Protein AF-A0A2G4H396-F1 (afdb_monomer_lite)

Foldseek 3Di:
DAFPPGDDPDPVVQVVDPDKDWDDDPGDIDIDDDPVVVVVDDDHPDDDDQKDKDKPPDFDDPPDPPPVVVLVVLCVVVVWDWDWDDDPGIIITITHPVCVVVSVVSVVVVVVVVVVVVVVVVVPDDPDPPDD

pLDDT: mean 86.28, std 11.28, range [53.72, 98.25]

Sequence (132 aa):
GYGRGSAPPSPEALLAEGFGARIDDPLETTFVLRSSLADTLPPADTRQDHLRVILLVAELPTDLTGFASTISGALAERGVPIVLVGTASRDHLLVPDSAWPEALAVLRGLRDASRRILEATAADQPLDADPL

Secondary structure (DSSP, 8-state):
-EETT-PPP--HHHHH-SSEEEEE-SSEEEEEE-HHHHTTSPPPSS----EEEEEE-SPPPTT--SHHHHHHHHHHTTT---EEEE-SS-EEEEEEGGGHHHHHHHHHHHHHHHHHHHHHHHHTS-S-----

Radius of gyration: 20.0 Å; chains: 1; bounding box: 34×38×68 Å

Structure (mmCIF, N/CA/C/O backbone):
data_AF-A0A2G4H396-F1
#
_entry.id   AF-A0A2G4H396-F1
#
loop_
_atom_site.group_PDB
_atom_site.id
_atom_site.type_symbol
_atom_site.label_atom_id
_atom_site.label_alt_id
_atom_site.label_comp_id
_atom_site.label_asym_id
_atom_site.label_entity_id
_atom_site.label_seq_id
_atom_site.pdbx_PDB_ins_code
_atom_site.Cartn_x
_atom_site.Cartn_y
_atom_site.Cartn_z
_atom_site.occupancy
_atom_site.B_iso_or_equiv
_atom_site.auth_seq_id
_atom_site.auth_comp_id
_atom_site.auth_asym_id
_atom_site.auth_atom_id
_atom_site.pdbx_PDB_model_num
ATOM 1 N N . GLY A 1 1 ? 6.062 -6.376 -9.596 1.00 69.00 1 GLY A N 1
ATOM 2 C CA . GLY A 1 1 ? 7.363 -5.770 -9.877 1.00 69.00 1 GLY A CA 1
ATOM 3 C C . GLY A 1 1 ? 7.984 -6.394 -11.102 1.00 69.00 1 GLY A C 1
ATOM 4 O O . GLY A 1 1 ? 7.284 -6.972 -11.931 1.00 69.00 1 GLY A O 1
ATOM 5 N N . TYR A 1 2 ? 9.296 -6.226 -11.210 1.00 78.81 2 TYR A N 1
ATOM 6 C CA . TYR A 1 2 ? 10.163 -6.853 -12.201 1.00 78.81 2 TYR A CA 1
ATOM 7 C C . TYR A 1 2 ? 11.123 -7.790 -11.473 1.00 78.81 2 TYR A C 1
ATOM 9 O O . TYR A 1 2 ? 11.707 -7.400 -10.458 1.00 78.81 2 TYR A O 1
ATOM 17 N N . GLY A 1 3 ? 11.332 -8.992 -11.996 1.00 72.25 3 GLY A N 1
ATOM 18 C CA . GLY A 1 3 ? 12.289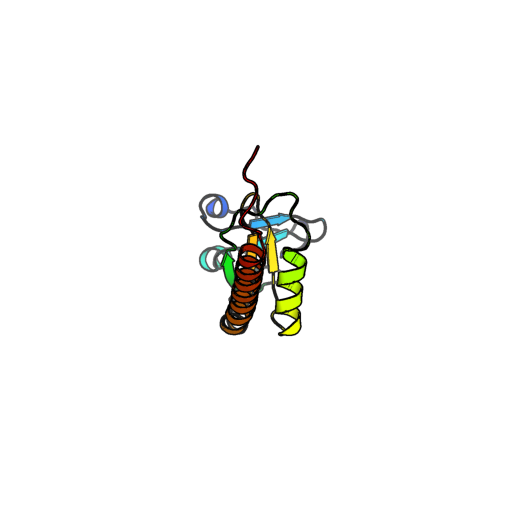 -9.940 -11.445 1.00 72.25 3 GLY A CA 1
ATOM 19 C C . GLY A 1 3 ? 13.712 -9.377 -11.402 1.00 72.25 3 GLY A C 1
ATOM 20 O O . GLY A 1 3 ? 14.098 -8.490 -12.177 1.00 72.25 3 GLY A O 1
ATOM 21 N N . ARG A 1 4 ? 14.531 -9.912 -10.494 1.00 77.31 4 ARG A N 1
ATOM 22 C CA . ARG A 1 4 ? 15.924 -9.487 -10.309 1.00 77.31 4 ARG A CA 1
ATOM 23 C C . ARG A 1 4 ? 16.700 -9.391 -11.632 1.00 77.31 4 ARG A C 1
ATOM 25 O O . ARG A 1 4 ? 16.741 -10.333 -12.417 1.00 77.31 4 ARG A O 1
ATOM 32 N N . GLY A 1 5 ? 17.369 -8.255 -11.844 1.00 71.38 5 GLY A N 1
ATOM 33 C CA . GLY A 1 5 ? 18.230 -8.015 -13.012 1.00 71.38 5 GLY A CA 1
ATOM 34 C C . GLY A 1 5 ? 17.488 -7.720 -14.321 1.00 71.38 5 GLY A C 1
ATOM 35 O O . GLY A 1 5 ? 18.142 -7.466 -15.327 1.00 71.38 5 GLY A O 1
ATOM 36 N N . SER A 1 6 ? 16.153 -7.721 -14.305 1.00 75.06 6 SER A N 1
ATOM 37 C CA . SER A 1 6 ? 15.304 -7.412 -15.466 1.00 75.06 6 SER A CA 1
ATOM 38 C C . SER A 1 6 ? 14.573 -6.070 -15.351 1.00 75.06 6 SER A C 1
ATOM 40 O O . SER A 1 6 ? 13.869 -5.667 -16.275 1.00 75.06 6 SER A O 1
ATOM 42 N N . ALA A 1 7 ? 14.747 -5.366 -14.228 1.00 73.56 7 ALA A N 1
ATOM 43 C CA . ALA A 1 7 ? 14.102 -4.084 -13.999 1.00 73.56 7 ALA A CA 1
ATOM 44 C C . ALA A 1 7 ? 14.534 -3.056 -15.058 1.00 73.56 7 ALA A C 1
ATOM 46 O O . ALA A 1 7 ? 15.731 -2.958 -15.362 1.00 73.56 7 ALA A O 1
ATOM 47 N N . PRO A 1 8 ? 13.597 -2.254 -15.594 1.00 74.44 8 PRO A N 1
ATOM 48 C CA . PRO A 1 8 ? 13.966 -1.156 -16.467 1.00 74.44 8 PRO A CA 1
ATOM 49 C C . PRO A 1 8 ? 14.884 -0.177 -15.715 1.00 74.44 8 PRO A C 1
ATOM 51 O O . PRO A 1 8 ? 14.804 -0.065 -14.483 1.00 74.44 8 PRO A O 1
ATOM 54 N N . PRO A 1 9 ? 15.758 0.556 -16.428 1.00 71.25 9 PRO A N 1
ATOM 55 C CA . PRO A 1 9 ? 16.501 1.649 -15.814 1.00 71.25 9 PRO A CA 1
ATOM 56 C C . PRO A 1 9 ? 15.518 2.621 -15.151 1.00 71.25 9 PRO A C 1
ATOM 58 O O . PRO A 1 9 ? 14.430 2.846 -15.682 1.00 71.25 9 PRO A O 1
ATOM 61 N N . SER A 1 10 ? 15.895 3.184 -13.993 1.00 72.31 10 SER A N 1
ATOM 62 C CA . SER A 1 10 ? 15.099 4.237 -13.348 1.00 72.31 10 SER A CA 1
ATOM 63 C C . SER A 1 10 ? 14.838 5.330 -14.385 1.00 72.31 10 SER A C 1
ATOM 65 O O . SER A 1 10 ? 15.804 5.952 -14.833 1.00 72.31 10 SER A O 1
ATOM 67 N N . PRO A 1 11 ? 13.583 5.562 -14.796 1.00 67.62 11 PRO A N 1
ATOM 68 C CA . PRO A 1 11 ? 13.299 6.585 -15.787 1.00 67.62 11 PRO A CA 1
ATOM 69 C C . PRO A 1 11 ? 13.715 7.933 -15.205 1.00 67.62 11 PRO A C 1
ATOM 71 O O . PRO A 1 11 ? 13.340 8.230 -14.074 1.00 67.62 11 PRO A O 1
ATOM 74 N N . GLU A 1 12 ? 14.425 8.781 -15.949 1.00 72.50 12 GLU A N 1
ATOM 75 C CA . GLU A 1 12 ? 14.659 10.170 -15.509 1.00 72.50 12 GLU A CA 1
ATOM 76 C C . GLU A 1 12 ? 13.332 10.879 -15.195 1.00 72.50 12 GLU A C 1
ATOM 78 O O . GLU A 1 12 ? 13.250 11.675 -14.264 1.00 72.50 12 GLU A O 1
ATOM 83 N N . ALA A 1 13 ? 12.260 10.501 -15.901 1.00 64.06 13 ALA A N 1
ATOM 84 C CA . ALA A 1 13 ? 10.901 10.943 -15.623 1.00 64.06 13 ALA A CA 1
ATOM 85 C C . ALA A 1 13 ? 10.464 10.669 -14.174 1.00 64.06 13 ALA A C 1
ATOM 87 O O . ALA A 1 13 ? 9.793 11.512 -13.597 1.00 64.06 13 ALA A O 1
ATOM 88 N N . LEU A 1 14 ? 10.899 9.570 -13.542 1.00 69.25 14 LEU A N 1
ATOM 89 C CA . LEU A 1 14 ? 10.607 9.287 -12.131 1.00 69.25 14 LEU A CA 1
ATOM 90 C C . LEU A 1 14 ? 11.156 10.372 -11.196 1.00 69.25 14 LEU A C 1
ATOM 92 O O . LEU A 1 14 ? 10.529 10.677 -10.190 1.00 69.25 14 LEU A O 1
ATOM 96 N N . LEU A 1 15 ? 12.304 10.967 -11.530 1.00 70.06 15 LEU A N 1
ATOM 97 C CA . LEU A 1 15 ? 12.891 12.068 -10.759 1.00 70.06 15 LEU A CA 1
ATOM 98 C C . LEU A 1 15 ? 12.126 13.385 -10.961 1.00 70.06 15 LEU A C 1
ATOM 100 O O . LEU A 1 15 ? 12.174 14.258 -10.098 1.00 70.06 15 LEU A O 1
ATOM 104 N N . ALA A 1 16 ? 11.429 13.529 -12.090 1.00 66.69 16 ALA A N 1
ATOM 105 C CA . ALA A 1 16 ? 10.573 14.674 -12.397 1.00 66.69 16 ALA A CA 1
ATOM 106 C C . ALA A 1 16 ? 9.121 14.497 -11.902 1.00 66.69 16 ALA A C 1
ATOM 108 O O . ALA A 1 16 ? 8.353 15.460 -11.875 1.00 66.69 16 ALA A O 1
ATOM 109 N N . GLU A 1 17 ? 8.728 13.280 -11.516 1.00 67.81 17 GLU A N 1
ATOM 110 C CA . GLU A 1 17 ? 7.401 12.969 -10.992 1.00 67.81 17 GLU A CA 1
ATOM 111 C C . GLU A 1 17 ? 7.243 13.418 -9.533 1.00 67.81 17 GLU A C 1
ATOM 113 O O . GLU A 1 17 ? 8.053 13.102 -8.667 1.00 67.81 17 GLU A O 1
ATOM 118 N N . GLY A 1 18 ? 6.126 14.085 -9.223 1.00 72.81 18 GLY A N 1
ATOM 119 C CA . GLY A 1 18 ? 5.786 14.458 -7.843 1.00 72.81 18 GLY A CA 1
ATOM 120 C C . GLY A 1 18 ? 5.302 13.289 -6.972 1.00 72.81 18 GLY A C 1
ATOM 121 O O . GLY A 1 18 ? 5.173 13.446 -5.761 1.00 72.81 18 GLY A O 1
ATOM 122 N N . PHE A 1 19 ? 5.002 12.132 -7.574 1.00 82.25 19 PHE A N 1
ATOM 123 C CA . PHE A 1 19 ? 4.579 10.924 -6.866 1.00 82.25 19 PHE A CA 1
ATOM 124 C C . PHE A 1 19 ? 5.162 9.678 -7.540 1.00 82.25 19 PHE A C 1
ATOM 126 O O . PHE A 1 19 ? 4.725 9.284 -8.625 1.00 82.25 19 PHE A O 1
ATOM 133 N N . GLY A 1 20 ? 6.126 9.048 -6.871 1.00 88.69 20 GLY A N 1
ATOM 134 C CA . GLY A 1 20 ? 6.741 7.806 -7.311 1.00 88.69 20 GLY A CA 1
ATOM 135 C C . GLY A 1 20 ? 7.572 7.168 -6.202 1.00 88.69 20 GLY A C 1
ATOM 136 O O . GLY A 1 20 ? 8.190 7.868 -5.402 1.00 88.69 20 GLY A O 1
ATOM 137 N N . ALA A 1 21 ? 7.595 5.841 -6.155 1.00 90.00 21 ALA A N 1
ATOM 138 C CA . ALA A 1 21 ? 8.500 5.085 -5.300 1.00 90.00 21 ALA A CA 1
ATOM 139 C C . ALA A 1 21 ? 9.136 3.941 -6.090 1.00 90.00 21 ALA A C 1
ATOM 141 O O . ALA A 1 21 ? 8.480 3.298 -6.914 1.00 90.00 21 ALA A O 1
ATOM 142 N N . ARG A 1 22 ? 10.413 3.688 -5.803 1.00 91.50 22 ARG A N 1
ATOM 143 C CA . ARG A 1 22 ? 11.161 2.513 -6.247 1.00 91.50 22 ARG A CA 1
ATOM 144 C C . ARG A 1 22 ? 11.623 1.770 -5.005 1.00 91.50 22 ARG A C 1
ATOM 146 O O . ARG A 1 22 ? 12.253 2.361 -4.133 1.00 91.50 22 ARG A O 1
ATOM 153 N N . ILE A 1 23 ? 11.291 0.492 -4.942 1.00 91.69 23 ILE A N 1
ATOM 154 C CA . ILE A 1 23 ? 11.664 -0.404 -3.858 1.00 91.69 23 ILE A CA 1
ATOM 155 C C . ILE A 1 23 ? 12.456 -1.531 -4.502 1.00 91.69 23 ILE A C 1
ATOM 157 O O . ILE A 1 23 ? 11.923 -2.262 -5.333 1.00 91.69 23 ILE A O 1
ATOM 161 N N . ASP A 1 24 ? 13.731 -1.628 -4.151 1.00 92.25 24 ASP A N 1
ATOM 162 C CA . ASP A 1 24 ? 14.584 -2.740 -4.548 1.00 92.25 24 ASP A CA 1
ATOM 163 C C . ASP A 1 24 ? 14.751 -3.668 -3.349 1.00 92.25 24 ASP A C 1
ATOM 165 O O . ASP A 1 24 ? 15.274 -3.262 -2.308 1.00 92.25 24 ASP A O 1
ATOM 169 N N . ASP A 1 25 ? 14.323 -4.914 -3.505 1.00 91.12 25 ASP A N 1
ATOM 170 C CA . ASP A 1 25 ? 14.586 -5.980 -2.551 1.00 91.12 25 ASP A CA 1
ATOM 171 C C . ASP A 1 25 ? 15.384 -7.115 -3.232 1.00 91.12 25 ASP A C 1
ATOM 173 O O . ASP A 1 25 ? 15.695 -7.048 -4.427 1.00 91.12 25 ASP A O 1
ATOM 177 N N . PRO A 1 26 ? 15.822 -8.149 -2.491 1.00 93.19 26 PRO A N 1
ATOM 178 C CA . PRO A 1 26 ? 16.618 -9.228 -3.075 1.00 93.19 26 PRO A CA 1
ATOM 179 C C . PRO A 1 26 ? 15.919 -10.053 -4.172 1.00 93.19 26 PRO A C 1
ATOM 181 O O . PRO A 1 26 ? 16.605 -10.789 -4.890 1.00 93.19 26 PRO A O 1
ATOM 184 N N . LEU A 1 27 ? 14.591 -9.983 -4.275 1.00 91.75 27 LEU A N 1
ATOM 185 C CA . LEU A 1 27 ? 13.746 -10.791 -5.154 1.00 91.75 27 LEU A CA 1
ATOM 186 C C . LEU A 1 27 ? 13.263 -9.997 -6.370 1.00 91.75 27 LEU A C 1
ATOM 188 O O . LEU A 1 27 ? 13.350 -10.497 -7.496 1.00 91.75 27 LEU A O 1
ATOM 192 N N . GLU A 1 28 ? 12.785 -8.772 -6.160 1.00 93.31 28 GLU A N 1
ATOM 193 C CA . GLU A 1 28 ? 12.228 -7.939 -7.222 1.00 93.31 28 GLU A CA 1
ATOM 194 C C . GLU A 1 28 ? 12.525 -6.443 -7.055 1.00 93.31 28 GLU A C 1
ATOM 196 O O . GLU A 1 28 ? 12.868 -5.942 -5.983 1.00 93.31 28 GLU A O 1
ATOM 201 N N . THR A 1 29 ? 12.358 -5.716 -8.159 1.00 94.06 29 THR A N 1
ATOM 202 C CA . THR A 1 29 ? 12.194 -4.263 -8.136 1.00 94.06 29 THR A CA 1
ATOM 203 C C . THR A 1 29 ? 10.713 -3.943 -8.288 1.00 94.06 29 THR A C 1
ATOM 205 O O . THR A 1 29 ? 10.090 -4.260 -9.308 1.00 94.06 29 THR A O 1
ATOM 208 N N . THR A 1 30 ? 10.156 -3.250 -7.303 1.00 93.19 30 THR A N 1
ATOM 209 C CA . THR A 1 30 ? 8.776 -2.768 -7.319 1.00 93.19 30 THR A CA 1
ATOM 210 C C . THR A 1 30 ? 8.738 -1.264 -7.529 1.00 93.19 30 THR A C 1
ATOM 212 O O . THR A 1 30 ? 9.482 -0.502 -6.911 1.00 93.19 30 THR A O 1
ATOM 215 N N . PHE A 1 31 ? 7.829 -0.832 -8.398 1.00 92.81 31 PHE A N 1
ATOM 216 C CA . PHE A 1 31 ? 7.537 0.573 -8.620 1.00 92.81 31 PHE A CA 1
ATOM 217 C C . PHE A 1 31 ? 6.102 0.886 -8.200 1.00 92.81 31 PHE A C 1
ATOM 219 O O . PHE A 1 31 ? 5.173 0.161 -8.553 1.00 92.81 31 PHE A O 1
ATOM 226 N N . VAL A 1 32 ? 5.927 2.002 -7.498 1.00 92.69 32 VAL A N 1
ATOM 227 C CA . VAL A 1 32 ? 4.625 2.628 -7.244 1.00 92.69 32 VAL A CA 1
ATOM 228 C C . VAL A 1 32 ? 4.617 3.945 -8.001 1.00 92.69 32 VAL A C 1
ATOM 230 O O . VAL A 1 32 ? 5.380 4.843 -7.663 1.00 92.69 32 VAL A O 1
ATOM 233 N N . LEU A 1 33 ? 3.797 4.051 -9.045 1.00 91.81 33 LEU A N 1
ATOM 234 C CA . LEU A 1 33 ? 3.835 5.160 -10.003 1.00 91.81 33 LEU A CA 1
ATOM 235 C C . LEU A 1 33 ? 2.427 5.650 -10.324 1.00 91.81 33 LEU A C 1
ATOM 237 O O . LEU A 1 33 ? 1.447 4.921 -10.171 1.00 91.81 33 LEU A O 1
ATOM 241 N N . ARG A 1 34 ? 2.333 6.869 -10.862 1.00 90.19 34 ARG A N 1
ATOM 242 C CA . ARG A 1 34 ? 1.134 7.288 -11.595 1.00 90.19 34 ARG A CA 1
ATOM 243 C C . ARG A 1 34 ? 0.967 6.427 -12.848 1.00 90.19 34 ARG A C 1
ATOM 245 O O . ARG A 1 34 ? 1.954 6.126 -13.519 1.00 90.19 34 ARG A O 1
ATOM 252 N N . SER A 1 35 ? -0.279 6.092 -13.193 1.00 88.81 35 SER A N 1
ATOM 253 C CA . SER A 1 35 ? -0.596 5.249 -14.356 1.00 88.81 35 SER A CA 1
ATOM 254 C C . SER A 1 35 ? 0.026 5.783 -15.646 1.00 88.81 35 SER A C 1
ATOM 256 O O . SER A 1 35 ? 0.660 5.026 -16.365 1.00 88.81 35 SER A O 1
ATOM 258 N N . SER A 1 36 ? -0.019 7.102 -15.865 1.00 88.31 36 SER A N 1
ATOM 259 C CA . SER A 1 36 ? 0.572 7.739 -17.048 1.00 88.31 36 SER A CA 1
ATOM 260 C C . SER A 1 36 ? 2.060 7.439 -17.237 1.00 88.31 36 SER A C 1
ATOM 262 O O . SER A 1 36 ? 2.488 7.276 -18.371 1.00 88.31 36 SER A O 1
ATOM 264 N N . LEU A 1 37 ? 2.844 7.364 -16.155 1.00 88.44 37 LEU A N 1
ATOM 265 C CA . LEU A 1 37 ? 4.257 6.985 -16.237 1.00 88.44 37 LEU A CA 1
ATOM 266 C C . LEU A 1 37 ? 4.413 5.463 -16.318 1.00 88.44 37 LEU A C 1
ATOM 268 O O . LEU A 1 37 ? 5.248 4.968 -17.067 1.00 88.44 37 LEU A O 1
ATOM 272 N N . ALA A 1 38 ? 3.610 4.709 -15.565 1.00 89.62 38 ALA A N 1
ATOM 273 C CA . ALA A 1 38 ? 3.645 3.250 -15.604 1.00 89.62 38 ALA A CA 1
ATOM 274 C C . ALA A 1 38 ? 3.370 2.695 -17.013 1.00 89.62 38 ALA A C 1
ATOM 276 O O . ALA A 1 38 ? 3.894 1.643 -17.367 1.00 89.62 38 ALA A O 1
ATOM 277 N N . ASP A 1 39 ? 2.569 3.398 -17.813 1.00 90.06 39 ASP A N 1
ATOM 278 C CA . ASP A 1 39 ? 2.207 3.009 -19.178 1.00 90.06 39 ASP A CA 1
ATOM 279 C C . ASP A 1 39 ? 3.327 3.269 -20.201 1.00 90.06 39 ASP A C 1
ATOM 281 O O . ASP A 1 39 ? 3.287 2.730 -21.305 1.00 90.06 39 ASP A O 1
ATOM 285 N N . THR A 1 40 ? 4.356 4.054 -19.852 1.00 89.06 40 THR A N 1
ATOM 286 C CA . THR A 1 40 ? 5.525 4.282 -20.722 1.00 89.06 40 THR A CA 1
ATOM 287 C C . THR A 1 40 ? 6.664 3.292 -20.475 1.00 89.06 40 THR A C 1
ATOM 289 O O . THR A 1 40 ? 7.686 3.355 -21.158 1.00 89.06 40 THR A O 1
ATOM 292 N N . LEU A 1 41 ? 6.542 2.428 -19.465 1.00 88.12 41 LEU A N 1
ATOM 293 C CA . LEU A 1 41 ? 7.579 1.467 -19.090 1.00 88.12 41 LEU A CA 1
ATOM 294 C C . LEU A 1 41 ? 7.405 0.131 -19.818 1.00 88.12 41 LEU A C 1
ATOM 296 O O . LEU A 1 41 ? 6.303 -0.189 -20.270 1.00 88.12 41 LEU A O 1
ATOM 300 N N . PRO A 1 42 ? 8.475 -0.681 -19.918 1.00 90.19 42 PRO A N 1
ATOM 301 C CA . PRO A 1 42 ? 8.344 -2.070 -20.335 1.00 90.19 42 PRO A CA 1
ATOM 302 C C . PRO A 1 42 ? 7.300 -2.824 -19.492 1.00 90.19 42 PRO A C 1
ATOM 304 O O . PRO A 1 42 ? 7.080 -2.466 -18.335 1.00 90.19 42 PRO A O 1
ATOM 307 N N . PRO A 1 43 ? 6.666 -3.880 -20.027 1.00 89.81 43 PRO A N 1
ATOM 308 C CA . PRO A 1 43 ? 5.725 -4.687 -19.258 1.00 89.81 43 PRO A CA 1
ATOM 309 C C . PRO A 1 43 ? 6.364 -5.245 -17.981 1.00 89.81 43 PRO A C 1
ATOM 311 O O . PRO A 1 43 ? 7.460 -5.800 -18.026 1.00 89.81 43 PRO A O 1
ATOM 314 N N . ALA A 1 44 ? 5.665 -5.104 -16.854 1.00 91.88 44 ALA A N 1
ATOM 315 C CA . ALA A 1 44 ? 6.059 -5.708 -15.585 1.00 91.88 44 ALA A CA 1
ATOM 316 C C . ALA A 1 44 ? 5.611 -7.176 -15.510 1.00 91.88 44 ALA A C 1
ATOM 318 O O . ALA A 1 44 ? 4.576 -7.531 -16.079 1.00 91.88 44 ALA A O 1
ATOM 319 N N . ASP A 1 45 ? 6.338 -8.000 -14.749 1.00 93.75 45 ASP A N 1
ATOM 320 C CA . ASP A 1 45 ? 5.959 -9.401 -14.500 1.00 93.75 45 ASP A CA 1
ATOM 321 C C . ASP A 1 45 ? 4.638 -9.484 -13.727 1.00 93.75 45 ASP A C 1
ATOM 323 O O . ASP A 1 45 ? 3.785 -10.331 -13.989 1.00 93.75 45 ASP A O 1
ATOM 327 N N . THR A 1 46 ? 4.459 -8.569 -12.771 1.00 92.88 46 THR A N 1
ATOM 328 C CA . THR A 1 46 ? 3.210 -8.392 -12.030 1.00 92.88 46 THR A CA 1
ATOM 329 C C . THR A 1 46 ? 2.841 -6.918 -11.953 1.00 92.88 46 THR A C 1
ATOM 331 O O . THR A 1 46 ? 3.683 -6.056 -11.673 1.00 92.88 46 THR A O 1
ATOM 334 N N . ARG A 1 47 ? 1.555 -6.635 -12.182 1.00 91.56 47 ARG A N 1
ATOM 335 C CA . ARG A 1 47 ? 0.988 -5.287 -12.183 1.00 91.56 47 ARG A CA 1
ATOM 336 C C . ARG A 1 47 ? -0.351 -5.265 -11.456 1.00 91.56 47 ARG A C 1
ATOM 338 O O . ARG A 1 47 ? -1.200 -6.123 -11.683 1.00 91.56 47 ARG A O 1
ATOM 345 N N . GLN A 1 48 ? -0.527 -4.259 -10.606 1.00 91.25 48 GLN A N 1
ATOM 346 C CA . GLN A 1 48 ? -1.796 -3.940 -9.967 1.00 91.25 48 GLN A CA 1
ATOM 347 C C . GLN A 1 48 ? -2.192 -2.516 -10.358 1.00 91.25 48 GLN A C 1
ATOM 349 O O . GLN A 1 48 ? -1.506 -1.557 -10.008 1.00 91.25 48 GLN A O 1
ATOM 354 N N . ASP A 1 49 ? -3.289 -2.395 -11.100 1.00 88.12 49 ASP A N 1
ATOM 355 C CA . ASP A 1 49 ? -3.818 -1.117 -11.572 1.00 88.12 49 ASP A CA 1
ATOM 356 C C . ASP A 1 49 ? -4.930 -0.576 -10.664 1.00 88.12 49 ASP A C 1
ATOM 358 O O . ASP A 1 49 ? -5.423 -1.254 -9.760 1.00 88.12 49 ASP A O 1
ATOM 362 N N . HIS A 1 50 ? -5.333 0.670 -10.931 1.00 90.38 50 HIS A N 1
ATOM 363 C CA . HIS A 1 50 ? -6.465 1.343 -10.283 1.00 90.38 50 HIS A CA 1
ATOM 364 C C . HIS A 1 50 ? -6.354 1.415 -8.756 1.00 90.38 50 HIS A C 1
ATOM 366 O O . HIS A 1 50 ? -7.334 1.254 -8.030 1.00 90.38 50 HIS A O 1
ATOM 372 N N . LEU A 1 51 ? -5.146 1.680 -8.263 1.00 95.19 51 LEU A N 1
ATOM 373 C CA . LEU A 1 51 ? -4.921 2.012 -6.865 1.00 95.19 51 LEU A CA 1
ATOM 374 C C . LEU A 1 51 ? -5.184 3.497 -6.622 1.00 95.19 51 LEU A C 1
ATOM 376 O O . LEU A 1 51 ? -4.789 4.363 -7.404 1.00 95.19 51 LEU A O 1
ATOM 380 N N . ARG A 1 52 ? -5.817 3.796 -5.494 1.00 95.31 52 ARG A N 1
ATOM 381 C CA . ARG A 1 52 ? -6.001 5.146 -4.977 1.00 95.31 52 ARG A CA 1
ATOM 382 C C . ARG A 1 52 ? -5.176 5.345 -3.725 1.00 95.31 52 ARG A C 1
ATOM 384 O O . ARG A 1 52 ? -5.079 4.454 -2.889 1.00 95.31 52 ARG A O 1
ATOM 391 N N . VAL A 1 53 ? -4.621 6.543 -3.595 1.00 94.62 53 VAL A N 1
ATOM 392 C CA . VAL A 1 53 ? -3.762 6.923 -2.475 1.00 94.62 53 VAL A CA 1
ATOM 393 C C . VAL A 1 53 ? -4.586 7.664 -1.427 1.00 94.62 53 VAL A C 1
ATOM 395 O O . VAL A 1 53 ? -5.252 8.655 -1.733 1.00 94.62 53 VAL A O 1
ATOM 398 N N . ILE A 1 54 ? -4.512 7.203 -0.183 1.00 94.94 54 ILE A N 1
ATOM 399 C CA . ILE A 1 54 ? -4.959 7.921 1.008 1.00 94.94 54 ILE A CA 1
ATOM 400 C C . ILE A 1 54 ? -3.710 8.418 1.724 1.00 94.94 54 ILE A C 1
ATOM 402 O O . ILE A 1 54 ? -2.880 7.625 2.168 1.00 94.94 54 ILE A O 1
ATOM 406 N N . LEU A 1 55 ? -3.584 9.738 1.830 1.00 91.75 55 LEU A N 1
ATOM 407 C CA . LEU A 1 55 ? -2.500 10.376 2.562 1.00 91.75 55 LEU A CA 1
ATOM 408 C C . LEU A 1 55 ? -2.859 10.501 4.045 1.00 91.75 55 LEU A C 1
ATOM 410 O O . LEU A 1 55 ? -3.882 11.100 4.391 1.00 91.75 55 LEU A O 1
ATOM 414 N N . LEU A 1 56 ? -1.985 10.005 4.916 1.00 88.50 56 LEU A N 1
ATOM 415 C CA . LEU A 1 56 ? -2.059 10.251 6.351 1.00 88.50 56 LEU A CA 1
ATOM 416 C C . LEU A 1 56 ? -1.330 11.571 6.629 1.00 88.50 56 LEU A C 1
ATOM 418 O O . LEU A 1 56 ? -0.108 11.646 6.648 1.00 88.50 56 LEU A O 1
ATOM 422 N N . VAL A 1 57 ? -2.111 12.651 6.728 1.00 83.50 57 VAL A N 1
ATOM 423 C CA . VAL A 1 57 ? -1.597 14.035 6.693 1.00 83.50 57 VAL A CA 1
ATOM 424 C C . VAL A 1 57 ? -0.834 14.462 7.946 1.00 83.50 57 VAL A C 1
ATOM 426 O O . VAL A 1 57 ? -0.068 15.425 7.876 1.00 83.50 57 VAL A O 1
ATOM 429 N N . ALA A 1 58 ? -1.073 13.789 9.071 1.00 79.50 58 ALA A N 1
ATOM 430 C CA . ALA A 1 58 ? -0.425 14.093 10.336 1.00 79.50 58 ALA A CA 1
ATOM 431 C C . ALA A 1 58 ? 1.020 13.588 10.323 1.00 79.50 58 ALA A C 1
ATOM 433 O O . ALA A 1 58 ? 1.279 12.462 9.904 1.00 79.50 58 ALA A O 1
ATOM 434 N N . GLU A 1 59 ? 1.938 14.415 10.816 1.00 76.56 59 GLU A N 1
ATOM 435 C CA . GLU A 1 59 ? 3.287 13.956 11.135 1.00 76.56 59 GLU A CA 1
ATOM 436 C C . GLU A 1 59 ? 3.197 13.077 12.376 1.00 76.56 59 GLU A C 1
ATOM 438 O O . GLU A 1 59 ? 2.730 13.506 13.434 1.00 76.56 59 GLU A O 1
ATOM 443 N N . LEU A 1 60 ? 3.569 11.813 12.212 1.00 74.19 60 LEU A N 1
ATOM 444 C CA . LEU A 1 60 ? 3.537 10.842 13.290 1.00 74.19 60 LEU A CA 1
ATOM 445 C C . LEU A 1 60 ? 4.862 10.918 14.054 1.00 74.19 60 LEU A C 1
ATOM 447 O O . LEU A 1 60 ? 5.919 10.942 13.417 1.00 74.19 60 LEU A O 1
ATOM 451 N N . PRO A 1 61 ? 4.837 10.936 15.398 1.00 81.56 61 PRO A N 1
ATOM 452 C CA . PRO A 1 61 ? 6.048 10.774 16.190 1.00 81.56 61 PRO A CA 1
ATOM 453 C C . PRO A 1 61 ? 6.799 9.509 15.766 1.00 81.56 61 PRO A C 1
ATOM 455 O O . PRO A 1 61 ? 6.190 8.464 15.540 1.00 81.56 61 PRO A O 1
ATOM 458 N N . THR A 1 62 ? 8.125 9.585 15.663 1.00 78.19 62 THR A N 1
ATOM 459 C CA . THR A 1 62 ? 8.953 8.459 15.193 1.00 78.19 62 THR A CA 1
ATOM 460 C C . THR A 1 62 ? 8.937 7.258 16.140 1.00 78.19 62 THR A C 1
ATOM 462 O O . THR A 1 62 ? 9.289 6.152 15.744 1.00 78.19 62 THR A O 1
ATOM 465 N N . A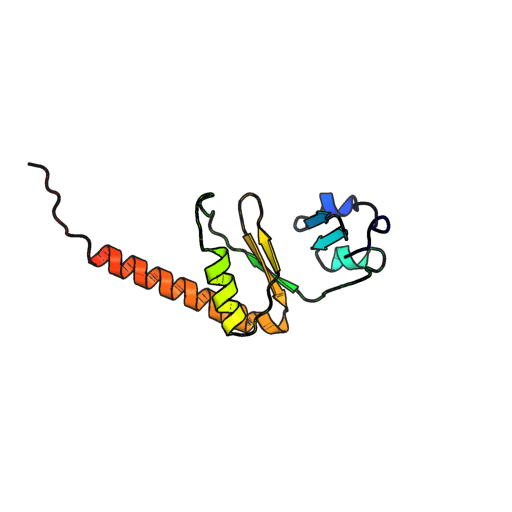SP A 1 63 ? 8.557 7.476 17.396 1.00 83.25 63 ASP A N 1
ATOM 466 C CA . ASP A 1 63 ? 8.396 6.472 18.446 1.00 83.25 63 ASP A CA 1
ATOM 467 C C . ASP A 1 63 ? 6.944 5.983 18.597 1.00 83.25 63 ASP A C 1
ATOM 469 O O . ASP A 1 63 ? 6.662 5.131 19.445 1.00 83.25 63 ASP A O 1
ATOM 473 N N . LEU A 1 64 ? 6.014 6.477 17.770 1.00 83.56 64 LEU A N 1
ATOM 474 C CA . LEU A 1 64 ? 4.624 6.044 17.802 1.00 83.56 64 LEU A CA 1
ATOM 475 C C . LEU A 1 64 ? 4.514 4.577 17.373 1.00 83.56 64 LEU A C 1
ATOM 477 O O . LEU A 1 64 ? 4.701 4.216 16.211 1.00 83.56 64 LEU A O 1
ATOM 481 N N . THR A 1 65 ? 4.131 3.724 18.317 1.00 88.62 65 THR A N 1
ATOM 482 C CA . THR A 1 65 ? 3.872 2.305 18.064 1.00 88.62 65 THR A CA 1
ATOM 483 C C . THR A 1 65 ? 2.378 2.036 17.894 1.00 88.62 65 THR A C 1
ATOM 485 O O . THR A 1 65 ? 1.522 2.770 18.381 1.00 88.62 65 THR A O 1
ATOM 488 N N . GLY A 1 66 ? 2.040 0.976 17.156 1.00 89.69 66 GLY A N 1
ATOM 489 C CA . GLY A 1 66 ? 0.658 0.503 17.020 1.00 89.69 66 GLY A CA 1
ATOM 490 C C . GLY A 1 66 ? -0.219 1.262 16.016 1.00 89.69 66 GLY A C 1
ATOM 491 O O . GLY A 1 66 ? -1.309 0.795 15.689 1.00 89.69 66 GLY A O 1
ATOM 492 N N . PHE A 1 67 ? 0.237 2.390 15.468 1.00 89.06 67 PHE A N 1
ATOM 493 C CA . PHE A 1 67 ? -0.533 3.153 14.481 1.00 89.06 67 PHE A CA 1
ATOM 494 C C . PHE A 1 67 ? -0.826 2.339 13.210 1.00 89.06 67 PHE A C 1
ATOM 496 O O . PHE A 1 67 ? -1.988 2.127 12.852 1.00 89.06 67 PHE A O 1
ATOM 503 N N . ALA A 1 68 ? 0.224 1.809 12.574 1.00 89.56 68 ALA A N 1
ATOM 504 C CA . ALA A 1 68 ? 0.092 0.997 11.368 1.00 89.56 68 ALA A CA 1
ATOM 505 C C . ALA A 1 68 ? -0.725 -0.282 11.617 1.00 89.56 68 ALA A C 1
ATOM 507 O O . ALA A 1 68 ? -1.552 -0.647 10.781 1.00 89.56 68 ALA A O 1
ATOM 508 N N . SER A 1 69 ? -0.550 -0.943 12.769 1.00 94.31 69 SER A N 1
ATOM 509 C CA . SER A 1 69 ? -1.306 -2.159 13.102 1.00 94.31 69 SER A CA 1
ATOM 510 C C . SER A 1 69 ? -2.787 -1.874 13.345 1.00 94.31 69 SER A C 1
ATOM 512 O O . SER A 1 69 ? -3.623 -2.645 12.886 1.00 94.31 69 SER A O 1
ATOM 514 N N . THR A 1 70 ? -3.124 -0.757 13.996 1.00 94.56 70 THR A N 1
ATOM 515 C CA . THR A 1 70 ? -4.516 -0.344 14.245 1.00 94.56 70 THR A CA 1
ATOM 516 C C . THR A 1 70 ? -5.254 -0.095 12.934 1.00 94.56 70 THR A C 1
ATOM 518 O O . THR A 1 70 ? -6.344 -0.623 12.718 1.00 94.56 70 THR A O 1
ATOM 521 N N . ILE A 1 71 ? -4.641 0.672 12.029 1.00 94.50 71 ILE A N 1
ATOM 522 C CA . ILE A 1 71 ? -5.226 0.961 10.717 1.00 94.50 71 ILE A CA 1
ATOM 523 C C . ILE A 1 71 ? -5.350 -0.315 9.882 1.00 94.50 71 ILE A C 1
ATOM 525 O O . ILE A 1 71 ? -6.414 -0.584 9.325 1.00 94.50 71 ILE A O 1
ATOM 529 N N . SER A 1 72 ? -4.279 -1.109 9.816 1.00 96.25 72 SER A N 1
ATOM 530 C CA . SER A 1 72 ? -4.259 -2.342 9.022 1.00 96.25 72 SER A CA 1
ATOM 531 C C . SER A 1 72 ? -5.288 -3.350 9.529 1.00 96.25 72 SER A C 1
ATOM 533 O O . SER A 1 72 ? -5.998 -3.944 8.725 1.00 96.25 72 SER A O 1
ATOM 535 N N . GLY A 1 73 ? -5.414 -3.503 10.851 1.00 97.56 73 GLY A N 1
ATOM 536 C CA . GLY A 1 73 ? -6.393 -4.390 11.475 1.00 97.56 73 GLY A CA 1
ATOM 537 C C . GLY A 1 73 ? -7.829 -3.991 11.145 1.00 97.56 73 GLY A C 1
ATOM 538 O O . GLY A 1 73 ? -8.587 -4.809 10.632 1.00 97.56 73 GLY A O 1
ATOM 539 N N . ALA A 1 74 ? -8.182 -2.718 11.338 1.00 97.62 74 ALA A N 1
ATOM 540 C CA . ALA A 1 74 ? -9.534 -2.231 11.064 1.00 97.62 74 ALA A CA 1
ATOM 541 C C . ALA A 1 74 ? -9.932 -2.359 9.582 1.00 97.62 74 ALA A C 1
ATOM 543 O O . ALA A 1 74 ? -11.084 -2.647 9.262 1.00 97.62 74 ALA A O 1
ATOM 544 N N . LEU A 1 75 ? -8.987 -2.143 8.661 1.00 98.00 75 LEU A N 1
ATOM 545 C CA . LEU A 1 75 ? -9.228 -2.328 7.227 1.00 98.00 75 LEU A CA 1
ATOM 546 C C . LEU A 1 75 ? -9.355 -3.817 6.871 1.00 98.00 75 LEU A C 1
ATOM 548 O O . LEU A 1 75 ? -10.253 -4.194 6.116 1.00 98.00 75 LEU A O 1
ATOM 552 N N . ALA A 1 76 ? -8.523 -4.674 7.468 1.00 98.06 76 ALA A N 1
ATOM 553 C CA . ALA A 1 76 ? -8.575 -6.119 7.266 1.00 98.06 76 ALA A CA 1
ATOM 554 C C . ALA A 1 76 ? -9.889 -6.744 7.765 1.00 98.06 76 ALA A C 1
ATOM 556 O O . ALA A 1 76 ? -10.451 -7.591 7.072 1.00 98.06 76 ALA A O 1
ATOM 557 N N . GLU A 1 77 ? -10.438 -6.285 8.896 1.00 98.12 77 GLU A N 1
ATOM 558 C CA . GLU A 1 77 ? -11.756 -6.710 9.410 1.00 98.12 77 GLU A CA 1
ATOM 559 C C . GLU A 1 77 ? -12.899 -6.474 8.411 1.00 98.12 77 GLU A C 1
ATOM 561 O O . GLU A 1 77 ? -13.946 -7.118 8.478 1.00 98.12 77 GLU A O 1
ATOM 566 N N . ARG A 1 78 ? -12.696 -5.556 7.463 1.00 97.50 78 ARG A N 1
ATOM 567 C CA . ARG A 1 78 ? -13.657 -5.192 6.417 1.00 97.50 78 ARG A CA 1
ATOM 568 C C . ARG A 1 78 ? -13.270 -5.738 5.046 1.00 97.50 78 ARG A C 1
ATOM 570 O O . ARG A 1 78 ? -13.900 -5.393 4.052 1.00 97.50 78 ARG A O 1
ATOM 577 N N . GLY A 1 79 ? -12.243 -6.587 4.985 1.00 96.94 79 GLY A N 1
ATOM 578 C CA . GLY A 1 79 ? -11.747 -7.170 3.742 1.00 96.94 79 GLY A CA 1
ATOM 579 C C . GLY A 1 79 ? -11.146 -6.140 2.785 1.00 96.94 79 GLY A C 1
ATOM 580 O O . GLY A 1 79 ? -11.141 -6.373 1.579 1.00 96.94 79 GLY A O 1
ATOM 581 N N . VAL A 1 80 ? -10.666 -5.000 3.293 1.00 97.88 80 VAL A N 1
ATOM 582 C CA . VAL A 1 80 ? -10.043 -3.953 2.477 1.00 97.88 80 VAL A CA 1
ATOM 583 C C . VAL A 1 80 ? -8.542 -4.234 2.355 1.00 97.88 80 VAL A C 1
ATOM 585 O O . VAL A 1 80 ? -7.818 -4.085 3.343 1.00 97.88 80 VAL A O 1
ATOM 588 N N . PRO A 1 81 ? -8.037 -4.622 1.169 1.00 95.94 81 PRO A N 1
ATOM 589 C CA . PRO A 1 81 ? -6.608 -4.805 0.965 1.00 95.94 81 PRO A CA 1
ATOM 590 C C . PRO A 1 81 ? -5.906 -3.448 0.900 1.00 95.94 81 PRO A C 1
ATOM 592 O O . PRO A 1 81 ? -6.418 -2.492 0.309 1.00 95.94 81 PRO A O 1
ATOM 595 N N . ILE A 1 82 ? -4.706 -3.386 1.471 1.00 95.62 82 ILE A N 1
ATOM 596 C CA . ILE A 1 82 ? -3.877 -2.184 1.479 1.00 95.62 82 ILE A CA 1
ATOM 597 C C . ILE A 1 82 ? -2.441 -2.494 1.076 1.00 95.62 82 ILE A C 1
ATOM 599 O O . ILE A 1 82 ? -1.915 -3.561 1.385 1.00 95.62 82 ILE A O 1
ATOM 603 N N . VAL A 1 83 ? -1.790 -1.511 0.464 1.00 94.62 83 VAL A N 1
ATOM 604 C CA . VAL A 1 83 ? -0.330 -1.392 0.456 1.00 94.62 83 VAL A CA 1
ATOM 605 C C . VAL A 1 83 ? 0.020 -0.161 1.283 1.00 94.62 83 VAL A C 1
ATOM 607 O O . VAL A 1 83 ? -0.423 0.943 0.971 1.00 94.62 83 VAL A O 1
ATOM 610 N N . LEU A 1 84 ? 0.786 -0.348 2.355 1.00 93.44 84 LEU A N 1
ATOM 611 C CA . LEU A 1 84 ? 1.266 0.744 3.198 1.00 93.44 84 LEU A CA 1
ATOM 612 C C . LEU A 1 84 ? 2.665 1.160 2.735 1.00 93.44 84 LEU A C 1
ATOM 614 O O . LEU A 1 84 ? 3.582 0.343 2.711 1.00 93.44 84 LEU A O 1
ATOM 618 N N . VAL A 1 85 ? 2.825 2.438 2.399 1.00 91.38 85 VAL A N 1
ATOM 619 C CA . VAL A 1 85 ? 4.108 3.049 2.042 1.00 91.38 85 VAL A CA 1
ATOM 620 C C . VAL A 1 85 ? 4.441 4.099 3.090 1.00 91.38 85 VAL A C 1
ATOM 622 O O . VAL A 1 85 ? 3.920 5.219 3.058 1.00 91.38 85 VAL A O 1
ATOM 625 N N . GLY A 1 86 ? 5.306 3.718 4.027 1.00 88.00 86 GLY A N 1
ATOM 626 C CA . GLY A 1 86 ? 5.883 4.653 4.984 1.00 88.00 86 GLY A CA 1
ATOM 627 C C . GLY A 1 86 ? 6.979 5.488 4.329 1.00 88.00 86 GLY A C 1
ATOM 628 O O . GLY A 1 86 ? 7.821 4.951 3.608 1.00 88.00 86 GLY A O 1
ATOM 629 N N . THR A 1 87 ? 6.963 6.801 4.552 1.00 86.44 87 THR A N 1
ATOM 630 C CA . THR A 1 87 ? 8.020 7.710 4.076 1.00 86.44 87 THR A CA 1
ATOM 631 C C . THR A 1 87 ? 8.615 8.495 5.240 1.00 86.44 87 THR A C 1
ATOM 633 O O . THR A 1 87 ? 8.211 8.324 6.383 1.00 86.44 87 THR A O 1
ATOM 636 N N . ALA A 1 88 ? 9.577 9.379 4.966 1.00 82.75 88 ALA A N 1
ATOM 637 C CA . ALA A 1 88 ? 10.271 10.129 6.011 1.00 82.75 88 ALA A CA 1
ATOM 638 C C . ALA A 1 88 ? 9.349 10.996 6.894 1.00 82.75 88 ALA A C 1
ATOM 640 O O . ALA A 1 88 ? 9.667 11.199 8.059 1.00 82.75 88 ALA A O 1
ATOM 641 N N . SER A 1 89 ? 8.246 11.531 6.351 1.00 80.56 89 SER A N 1
ATOM 642 C CA . SER A 1 89 ? 7.341 12.425 7.105 1.00 80.56 89 SER A CA 1
ATOM 643 C C . SER A 1 89 ? 5.890 11.963 7.157 1.00 80.56 89 SER A C 1
ATOM 645 O O . SER A 1 89 ? 5.152 12.355 8.058 1.00 80.56 89 SER A O 1
ATOM 647 N N . ARG A 1 90 ? 5.454 11.201 6.152 1.00 85.56 90 ARG A N 1
ATOM 648 C CA . ARG A 1 90 ? 4.045 10.884 5.923 1.00 85.56 90 ARG A CA 1
ATOM 649 C C . ARG A 1 90 ? 3.892 9.464 5.427 1.00 85.56 90 ARG A C 1
ATOM 651 O O . ARG A 1 90 ? 4.648 9.006 4.570 1.00 85.56 90 ARG A O 1
ATOM 658 N N . ASP A 1 91 ? 2.835 8.827 5.881 1.00 89.56 91 ASP A N 1
ATOM 659 C CA . ASP A 1 91 ? 2.482 7.489 5.446 1.00 89.56 91 ASP A CA 1
ATOM 660 C C . ASP A 1 91 ? 1.366 7.550 4.405 1.00 89.56 91 ASP A C 1
ATOM 662 O O . ASP A 1 91 ? 0.470 8.402 4.446 1.00 89.56 91 ASP A O 1
ATOM 666 N N . HIS A 1 92 ? 1.428 6.628 3.453 1.00 92.62 92 HIS A N 1
ATOM 667 C CA . HIS A 1 92 ? 0.487 6.533 2.349 1.00 92.62 92 HIS A CA 1
ATOM 668 C C . HIS A 1 92 ? -0.135 5.144 2.346 1.00 92.62 92 HIS A C 1
ATOM 670 O O . HIS A 1 92 ? 0.570 4.137 2.365 1.00 92.62 92 HIS A O 1
ATOM 676 N N . LEU A 1 93 ? -1.459 5.086 2.284 1.00 95.50 93 LEU A N 1
ATOM 677 C CA . LEU A 1 93 ? -2.190 3.845 2.066 1.00 95.50 93 LEU A CA 1
ATOM 678 C C . LEU A 1 93 ? -2.640 3.811 0.615 1.00 95.50 93 LEU A C 1
ATOM 680 O O . LEU A 1 93 ? -3.339 4.715 0.160 1.00 95.50 93 LEU A O 1
ATOM 684 N N . LEU A 1 94 ? -2.267 2.768 -0.106 1.00 96.31 94 LEU A N 1
ATOM 685 C CA . LEU A 1 94 ? -2.804 2.494 -1.424 1.00 96.31 94 LEU A CA 1
ATOM 686 C C . LEU A 1 94 ? -3.887 1.434 -1.288 1.00 96.31 94 LEU A C 1
ATOM 688 O O . LEU A 1 94 ? -3.657 0.379 -0.700 1.00 96.31 94 LEU A O 1
ATOM 692 N N . VAL A 1 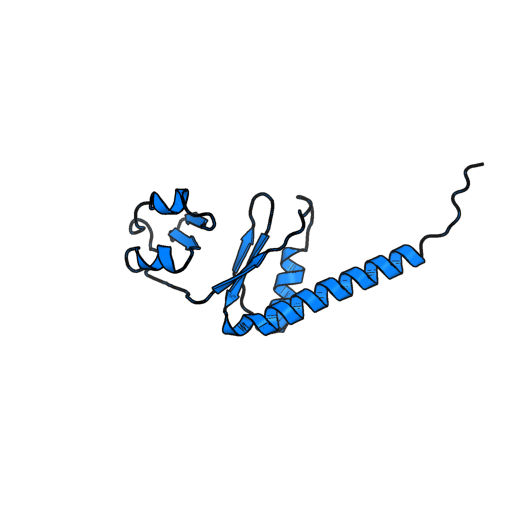95 ? -5.058 1.722 -1.844 1.00 97.38 95 VAL A N 1
ATOM 693 C CA . VAL A 1 95 ? -6.219 0.827 -1.827 1.00 97.38 95 VAL A CA 1
ATOM 694 C C . VAL A 1 95 ? -6.757 0.661 -3.244 1.00 97.38 95 VAL A C 1
ATOM 696 O O . VAL A 1 95 ? -6.691 1.618 -4.018 1.00 97.38 95 VAL A O 1
ATOM 699 N N . PRO A 1 96 ? -7.310 -0.501 -3.625 1.00 96.56 96 PRO A N 1
ATOM 700 C CA . PRO A 1 96 ? -8.025 -0.624 -4.891 1.00 96.56 96 PRO A CA 1
ATOM 701 C C . PRO A 1 96 ? -9.175 0.379 -4.976 1.00 96.56 96 PRO A C 1
ATOM 703 O O . PRO A 1 96 ? -9.865 0.619 -3.984 1.00 96.56 96 PRO A O 1
ATOM 706 N N . ASP A 1 97 ? -9.425 0.927 -6.163 1.00 96.44 97 ASP A N 1
ATOM 707 C CA . ASP A 1 97 ? -10.520 1.874 -6.397 1.00 96.44 97 ASP A CA 1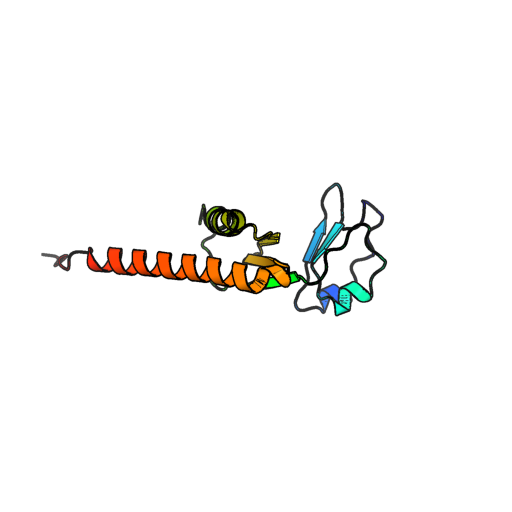
ATOM 708 C C . ASP A 1 97 ? -11.882 1.292 -5.985 1.00 96.44 97 ASP A C 1
ATOM 710 O O . ASP A 1 97 ? -12.686 1.964 -5.342 1.00 96.44 97 ASP A O 1
ATOM 714 N N . SER A 1 98 ? -12.093 -0.005 -6.227 1.00 96.19 98 SER A N 1
ATOM 715 C CA . SER A 1 98 ? -13.295 -0.730 -5.798 1.00 96.19 98 SER A CA 1
ATOM 716 C C . SER A 1 98 ? -13.490 -0.765 -4.277 1.00 96.19 98 SER A C 1
ATOM 718 O O . SER A 1 98 ? -14.626 -0.824 -3.811 1.00 96.19 98 SER A O 1
ATOM 720 N N . ALA A 1 99 ? -12.409 -0.697 -3.497 1.00 96.94 99 ALA A N 1
ATOM 721 C CA . ALA A 1 99 ? -12.442 -0.690 -2.036 1.00 96.94 99 ALA A CA 1
ATOM 722 C C . ALA A 1 99 ? -12.421 0.731 -1.443 1.00 96.94 99 ALA A C 1
ATOM 724 O O . ALA A 1 99 ? -12.533 0.894 -0.228 1.00 96.94 99 ALA A O 1
ATOM 725 N N . TRP A 1 100 ? -12.297 1.770 -2.276 1.00 97.06 100 TRP A N 1
ATOM 726 C CA . TRP A 1 100 ? -12.142 3.155 -1.833 1.00 97.06 100 TRP A CA 1
ATOM 727 C C . TRP A 1 100 ? -13.252 3.651 -0.889 1.00 97.06 100 TRP A C 1
ATOM 729 O O . TRP A 1 100 ? -12.918 4.232 0.150 1.00 97.06 100 TRP A O 1
ATOM 739 N N . PRO A 1 101 ? -14.557 3.443 -1.177 1.00 97.31 101 PRO A N 1
ATOM 740 C CA . PRO A 1 101 ? -15.617 3.922 -0.291 1.00 97.31 101 PRO A CA 1
ATOM 741 C C . PRO A 1 101 ? -15.551 3.280 1.100 1.00 97.31 101 PRO A C 1
ATOM 743 O O . PRO A 1 101 ? -15.682 3.977 2.106 1.00 97.31 101 PRO A O 1
ATOM 746 N N . GLU A 1 102 ? -15.292 1.971 1.149 1.00 98.25 102 GLU A N 1
ATOM 747 C CA . GLU A 1 102 ? -15.196 1.204 2.392 1.00 98.25 102 GLU A CA 1
ATOM 748 C C . GLU A 1 102 ? -13.955 1.610 3.197 1.00 98.25 102 GLU A C 1
ATOM 750 O O . GLU A 1 102 ? -14.056 1.893 4.390 1.00 98.25 102 GLU A O 1
ATOM 755 N N . ALA A 1 103 ? -12.802 1.752 2.534 1.00 97.94 103 ALA A N 1
ATOM 756 C CA . ALA A 1 103 ? -11.567 2.216 3.160 1.00 97.94 103 ALA A CA 1
ATOM 757 C C . ALA A 1 103 ? -11.758 3.573 3.856 1.00 97.94 103 ALA A C 1
ATOM 759 O O . ALA A 1 103 ? -11.390 3.753 5.018 1.00 97.94 103 ALA A O 1
ATOM 760 N N . LEU A 1 104 ? -12.389 4.533 3.168 1.00 97.62 104 LEU A N 1
ATOM 761 C CA . LEU A 1 104 ? -12.682 5.841 3.750 1.00 97.62 104 LEU A CA 1
ATOM 762 C C . LEU A 1 104 ? -13.661 5.758 4.922 1.00 97.62 104 LEU A C 1
ATOM 764 O O . LEU A 1 104 ? -13.497 6.506 5.887 1.00 97.62 104 LEU A O 1
ATOM 768 N N . ALA A 1 105 ? -14.677 4.896 4.847 1.00 98.12 105 ALA A N 1
ATOM 769 C CA . ALA A 1 105 ? -15.638 4.719 5.930 1.00 98.12 105 ALA A CA 1
ATOM 770 C C . ALA A 1 105 ? -14.947 4.213 7.207 1.00 98.12 105 ALA A C 1
ATOM 772 O O . ALA A 1 105 ? -15.126 4.808 8.272 1.00 98.12 105 ALA A O 1
ATOM 773 N N . VAL A 1 106 ? -14.089 3.196 7.084 1.00 98.06 106 VAL A N 1
ATOM 774 C CA . VAL A 1 106 ? -13.298 2.646 8.198 1.00 98.06 106 VAL A CA 1
ATOM 775 C C . VAL A 1 106 ? -12.393 3.705 8.816 1.00 98.06 106 VAL A C 1
ATOM 777 O O . VAL A 1 106 ? -12.448 3.946 10.022 1.00 98.06 106 VAL A O 1
ATOM 780 N N . LEU A 1 107 ? -11.594 4.389 7.995 1.00 95.94 107 LEU A N 1
ATOM 781 C CA . LEU A 1 107 ? -10.634 5.384 8.479 1.00 95.94 107 LEU A CA 1
ATOM 782 C C . LEU A 1 107 ? -11.322 6.577 9.155 1.00 95.94 107 LEU A C 1
ATOM 784 O O . LEU A 1 107 ? -10.841 7.080 10.172 1.00 95.94 107 LEU A O 1
ATOM 788 N N . ARG A 1 108 ? -12.472 7.020 8.631 1.00 95.88 108 ARG A N 1
ATOM 789 C CA . ARG A 1 108 ? -13.291 8.056 9.281 1.00 95.88 108 ARG A CA 1
ATOM 790 C C . ARG A 1 108 ? -13.839 7.571 10.618 1.00 95.88 108 ARG A C 1
ATOM 792 O O . ARG A 1 108 ? -13.776 8.324 11.585 1.00 95.88 108 ARG A O 1
ATOM 799 N N . GLY A 1 109 ? -14.301 6.324 10.690 1.00 96.69 109 GLY A N 1
ATOM 800 C CA . GLY A 1 109 ? -14.753 5.703 11.934 1.00 96.69 109 GLY A CA 1
ATOM 801 C C . GLY A 1 109 ? -13.663 5.683 13.008 1.00 96.69 109 GLY A C 1
ATOM 802 O O . GLY A 1 109 ? -13.912 6.109 14.136 1.00 96.69 109 GLY A O 1
ATOM 803 N N . LEU A 1 110 ? -12.442 5.276 12.645 1.00 94.50 110 LEU A N 1
ATOM 804 C CA . LEU A 1 110 ? -11.282 5.301 13.544 1.00 94.50 110 LEU A CA 1
ATOM 805 C C . LEU A 1 110 ? -10.963 6.715 14.035 1.00 94.50 110 LEU A C 1
ATOM 807 O O . LEU A 1 110 ? -10.816 6.937 15.237 1.00 94.50 110 LEU A O 1
ATOM 811 N N . ARG A 1 111 ? -10.905 7.689 13.119 1.00 92.25 111 ARG A N 1
ATOM 812 C CA . ARG A 1 111 ? -10.666 9.098 13.459 1.00 92.25 111 ARG A CA 1
ATOM 813 C C . ARG A 1 111 ? -11.720 9.624 14.435 1.00 92.25 111 ARG A C 1
ATOM 815 O O . ARG A 1 111 ? -11.386 10.269 15.426 1.00 92.25 111 ARG A O 1
ATOM 822 N N . ASP A 1 112 ? -12.991 9.348 14.166 1.00 94.88 112 ASP A N 1
ATOM 823 C CA . ASP A 1 112 ? -14.097 9.835 14.988 1.00 94.88 112 ASP A CA 1
ATOM 824 C C . ASP A 1 112 ? -14.147 9.135 16.357 1.00 94.88 112 ASP A C 1
ATOM 826 O O . ASP A 1 112 ? -14.566 9.742 17.342 1.00 94.88 112 ASP A O 1
ATOM 830 N N . ALA A 1 113 ? -13.704 7.878 16.451 1.00 92.38 113 ALA A N 1
ATOM 831 C CA . ALA A 1 113 ? -13.519 7.184 17.724 1.00 92.38 113 ALA A CA 1
ATOM 832 C C . ALA A 1 113 ? -12.358 7.774 18.535 1.00 92.38 113 ALA A C 1
ATOM 834 O O . ALA A 1 113 ? -12.537 8.082 19.711 1.00 92.38 113 ALA A O 1
ATOM 835 N N . SER A 1 114 ? -11.206 8.006 17.898 1.00 89.56 114 SER A N 1
ATOM 836 C CA . SER A 1 114 ? -10.044 8.635 18.536 1.00 89.56 114 SER A CA 1
ATOM 837 C C . SER A 1 114 ? -10.383 10.020 19.092 1.00 89.56 114 SER A C 1
ATOM 839 O O . SER A 1 114 ? -10.069 10.308 20.245 1.00 89.56 114 SER A O 1
ATOM 841 N N . ARG A 1 115 ? -11.106 10.846 18.325 1.00 89.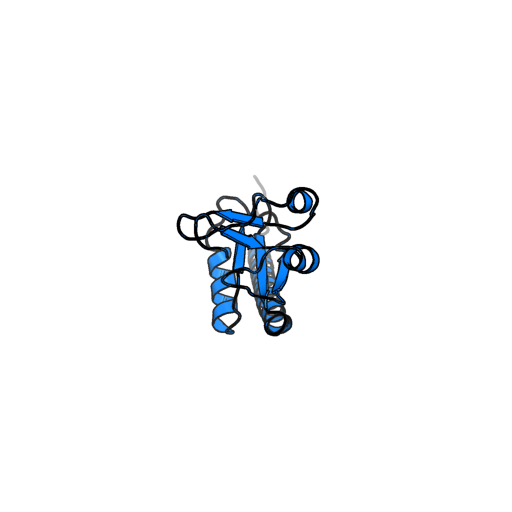62 115 ARG A N 1
ATOM 842 C CA . ARG A 1 115 ? -11.548 12.170 18.782 1.00 89.62 115 ARG A CA 1
ATOM 843 C C . ARG A 1 115 ? -12.422 12.098 20.037 1.00 89.62 115 ARG A C 1
ATOM 845 O O . ARG A 1 115 ? -12.181 12.847 20.975 1.00 89.62 115 ARG A O 1
ATOM 852 N N . ARG A 1 116 ? -13.387 11.174 20.082 1.00 92.62 116 ARG A N 1
ATOM 853 C CA . ARG A 1 116 ? -14.256 10.989 21.258 1.00 92.62 116 ARG A CA 1
ATOM 854 C C . ARG A 1 116 ? -13.477 10.585 22.508 1.00 92.62 116 ARG A C 1
ATOM 856 O O . ARG A 1 116 ? -13.813 11.036 23.595 1.00 92.62 116 ARG A O 1
ATOM 863 N N . ILE A 1 117 ? -12.448 9.749 22.358 1.00 89.62 117 ILE A N 1
ATOM 864 C CA . ILE A 1 117 ? -11.578 9.361 23.477 1.00 89.62 117 ILE A CA 1
ATOM 865 C C . ILE A 1 117 ? -10.836 10.589 24.010 1.00 89.62 117 ILE A C 1
ATOM 867 O O . ILE A 1 117 ? -10.862 10.822 25.212 1.00 89.62 117 ILE A O 1
ATOM 871 N N . LEU A 1 118 ? -10.245 11.400 23.125 1.00 86.44 118 LEU A N 1
ATOM 872 C CA . LEU A 1 118 ? -9.534 12.621 23.517 1.00 86.44 118 LEU A CA 1
ATOM 873 C C . LEU A 1 118 ? -10.451 13.613 24.248 1.00 86.44 118 LEU A C 1
ATOM 875 O O . LEU A 1 118 ? -10.082 14.127 25.302 1.00 86.44 118 LEU A O 1
ATOM 879 N N . GLU A 1 119 ? -11.659 13.839 23.724 1.00 87.75 119 GLU A N 1
ATOM 880 C CA . GLU A 1 119 ? -12.670 14.707 24.341 1.00 87.75 119 GLU A CA 1
ATOM 881 C C . GLU A 1 119 ? -13.083 14.204 25.736 1.00 87.75 119 GLU A C 1
ATOM 883 O O . GLU A 1 119 ? -13.136 14.992 26.678 1.00 87.75 119 GLU A O 1
ATOM 888 N N . ALA A 1 120 ? -13.309 12.895 25.895 1.00 84.56 120 ALA A N 1
ATOM 889 C CA . ALA A 1 120 ? -13.643 12.297 27.188 1.00 84.56 120 ALA A CA 1
ATOM 890 C C . ALA A 1 120 ? -12.489 12.419 28.198 1.00 84.56 120 ALA A C 1
ATOM 892 O O . ALA A 1 120 ? -12.710 12.809 29.339 1.00 84.56 120 ALA A O 1
ATOM 893 N N . THR A 1 121 ? -11.247 12.161 27.774 1.00 79.56 121 THR A N 1
ATOM 894 C CA . THR A 1 121 ? -10.073 12.285 28.656 1.00 79.56 121 THR A CA 1
ATOM 895 C C . THR A 1 121 ? -9.775 13.725 29.067 1.00 79.56 121 THR A C 1
ATOM 897 O O . THR A 1 121 ? -9.253 13.947 30.155 1.00 79.56 121 THR A O 1
ATOM 900 N N . ALA A 1 122 ? -10.113 14.707 28.226 1.00 77.81 122 ALA A N 1
ATOM 901 C CA . ALA A 1 122 ? -9.965 16.120 28.562 1.00 77.81 122 ALA A CA 1
ATOM 902 C C . ALA A 1 122 ? -11.023 16.588 29.576 1.00 77.81 122 ALA A C 1
ATOM 904 O O . ALA A 1 122 ? -10.735 17.449 30.401 1.00 77.81 122 ALA A O 1
ATOM 905 N N . ALA A 1 123 ? -12.232 16.016 29.538 1.00 72.81 123 ALA A N 1
ATOM 906 C CA . ALA A 1 123 ? -13.305 16.332 30.482 1.00 72.81 123 ALA A CA 1
ATOM 907 C C . ALA A 1 123 ? -13.063 15.767 31.897 1.00 72.81 123 ALA A C 1
ATOM 909 O O . ALA A 1 123 ? -13.561 16.337 32.865 1.00 72.81 123 ALA A O 1
ATOM 910 N N . ASP A 1 124 ? -12.281 14.689 32.019 1.00 66.44 124 ASP A N 1
ATOM 911 C CA . ASP 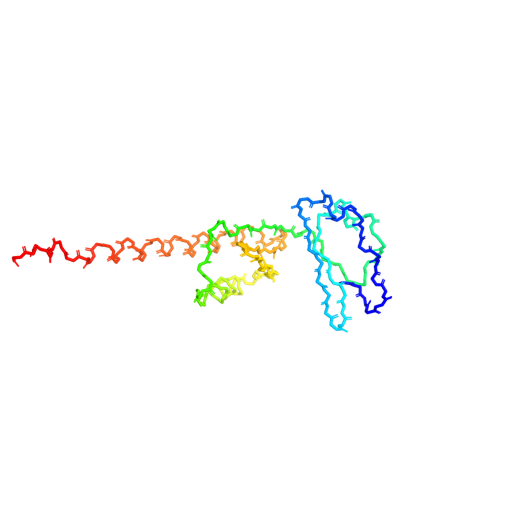A 1 124 ? -11.933 14.040 33.295 1.00 66.44 124 ASP A CA 1
ATOM 912 C C . ASP A 1 124 ? -10.711 14.664 34.006 1.00 66.44 124 ASP A C 1
ATOM 914 O O . ASP A 1 124 ? -10.340 14.230 35.099 1.00 66.44 124 ASP A O 1
ATOM 918 N N . GLN A 1 125 ? -10.065 15.683 33.424 1.00 58.47 125 GLN A N 1
ATOM 919 C CA . GLN A 1 125 ? -8.918 16.351 34.044 1.00 58.47 125 GLN A CA 1
ATOM 920 C C . GLN A 1 125 ? -9.407 17.375 35.095 1.00 58.47 125 GLN A C 1
ATOM 922 O O . GLN A 1 125 ? -10.110 18.321 34.731 1.00 58.47 125 GLN A O 1
ATOM 927 N N . PRO A 1 126 ? -9.089 17.217 36.399 1.00 56.50 126 PRO A N 1
ATOM 928 C CA . PRO A 1 126 ? -9.589 18.117 37.438 1.00 56.50 126 PRO A CA 1
ATOM 929 C C . PRO A 1 126 ? -9.042 19.539 37.254 1.00 56.50 126 PRO A C 1
ATOM 931 O O . PRO A 1 126 ? -7.862 19.726 36.967 1.00 56.50 126 PRO A O 1
ATOM 934 N N . LEU A 1 127 ? -9.907 20.537 37.460 1.00 59.41 127 LEU A N 1
ATOM 935 C CA . LEU A 1 127 ? -9.610 21.970 37.307 1.00 59.41 127 LEU A CA 1
ATOM 936 C C . LEU A 1 127 ? -8.653 22.556 38.364 1.00 59.41 127 LEU A C 1
ATOM 938 O O . LEU A 1 127 ? -8.323 23.733 38.267 1.00 59.41 127 LEU A O 1
ATOM 942 N N . ASP A 1 128 ? -8.167 21.768 39.324 1.00 61.47 128 ASP A N 1
ATOM 943 C CA . ASP A 1 128 ? -7.372 22.280 40.442 1.00 61.47 128 ASP A CA 1
ATOM 944 C C . ASP A 1 128 ? -5.940 21.738 40.434 1.00 61.47 128 ASP A C 1
ATOM 946 O O . ASP A 1 128 ? -5.639 20.650 40.926 1.00 61.47 128 ASP A O 1
ATOM 950 N N . ALA A 1 129 ? -5.035 22.571 39.934 1.00 53.72 129 ALA A N 1
ATOM 951 C CA . ALA A 1 129 ? -3.682 22.670 40.460 1.00 53.72 129 ALA A CA 1
ATOM 952 C C . ALA A 1 129 ? -3.388 24.158 40.679 1.00 53.72 129 ALA A C 1
ATOM 954 O O . ALA A 1 129 ? -2.607 24.765 39.949 1.00 53.72 129 ALA A O 1
ATOM 955 N N . ASP A 1 130 ? -4.083 24.752 41.651 1.00 56.97 130 ASP A N 1
ATOM 956 C CA . ASP A 1 130 ? -3.709 26.050 42.207 1.00 56.97 130 ASP A CA 1
ATOM 957 C C . ASP A 1 130 ? -2.440 25.838 43.058 1.00 56.97 130 ASP A C 1
ATOM 959 O O . ASP A 1 130 ? -2.475 25.049 44.012 1.00 56.97 130 ASP A O 1
ATOM 963 N N . PRO A 1 131 ? -1.285 26.429 42.700 1.00 62.09 131 PRO A N 1
ATOM 964 C CA . PRO A 1 131 ? -0.077 26.279 43.488 1.00 62.09 131 PRO A CA 1
ATOM 965 C C . PRO A 1 131 ? -0.155 27.237 44.682 1.00 62.09 131 PRO A C 1
ATOM 967 O O . PRO A 1 131 ? -0.060 28.453 44.514 1.00 62.09 131 PRO A O 1
ATOM 970 N N . LEU A 1 132 ? -0.318 26.682 45.885 1.00 57.69 132 LEU A N 1
ATOM 971 C CA . LEU A 1 132 ? 0.037 27.374 47.130 1.00 57.69 132 LEU A CA 1
ATOM 972 C C . LEU A 1 132 ? 1.559 27.423 47.303 1.00 57.69 132 LEU A C 1
ATOM 974 O O . LEU A 1 132 ? 2.213 26.382 47.057 1.00 57.69 132 LEU A O 1
#